Protein AF-A0A835VNG7-F1 (afdb_monomer)

pLDDT: mean 70.69, std 15.69, range [40.34, 90.25]

Foldseek 3Di:
DPDPPPVVVVVVVVVVVVVVVVVVVVPPQLQVCVPPDDDDPLLLVLLQCVVPDVVSVVSVLVVLCVDAPSCNVVRLVVSVVSPRPCSVSNVVSPDDD

Radius of gyration: 20.81 Å; Cα contacts (8 Å, |Δi|>4): 76; chains: 1; bounding box: 37×44×56 Å

Structure (mmCIF, N/CA/C/O backbone):
data_AF-A0A835VNG7-F1
#
_entry.id   AF-A0A835VNG7-F1
#
loop_
_atom_site.group_PDB
_atom_site.id
_atom_site.type_symbol
_atom_site.label_atom_id
_atom_site.label_alt_id
_atom_site.label_comp_id
_atom_site.label_asym_id
_atom_site.label_entity_id
_atom_site.label_seq_id
_atom_site.pdbx_PDB_ins_code
_atom_site.Cartn_x
_atom_site.Cartn_y
_atom_site.Cartn_z
_atom_site.occupancy
_atom_site.B_iso_or_equiv
_atom_site.auth_seq_id
_atom_site.auth_comp_id
_atom_site.auth_asym_id
_atom_site.auth_atom_id
_atom_site.pdbx_PDB_model_num
ATOM 1 N N . MET A 1 1 ? -27.971 30.490 -46.647 1.00 48.66 1 MET A N 1
ATOM 2 C CA . MET A 1 1 ? -26.825 3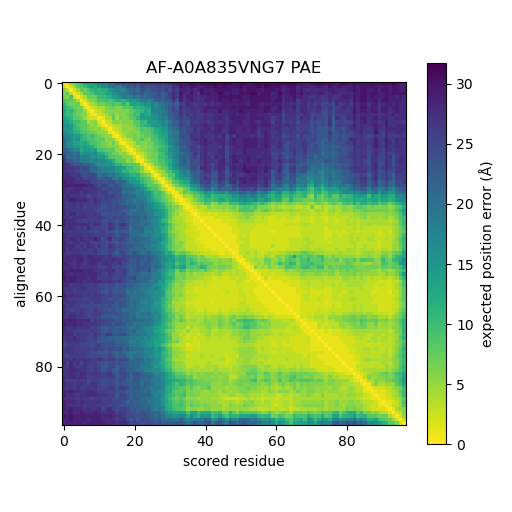0.165 -45.766 1.00 48.66 1 MET A CA 1
ATOM 3 C C . MET A 1 1 ? -27.230 30.243 -44.282 1.00 48.66 1 MET A C 1
ATOM 5 O O . MET A 1 1 ? -26.814 31.174 -43.611 1.00 48.66 1 MET A O 1
ATOM 9 N N . ARG A 1 2 ? -28.098 29.356 -43.754 1.00 51.69 2 ARG A N 1
ATOM 10 C CA . ARG A 1 2 ? -28.538 29.395 -42.328 1.00 51.69 2 ARG A CA 1
ATOM 11 C C . ARG A 1 2 ? -29.016 28.035 -41.759 1.00 51.69 2 ARG A C 1
ATOM 13 O O . ARG A 1 2 ? -29.921 28.014 -40.937 1.00 51.69 2 ARG A O 1
ATOM 20 N N . LYS A 1 3 ? -28.478 26.891 -42.204 1.00 47.94 3 LYS A N 1
ATOM 21 C CA . LYS A 1 3 ? -28.851 25.570 -41.632 1.00 47.94 3 LYS A CA 1
ATOM 22 C C . LYS A 1 3 ? -27.699 24.794 -40.984 1.00 47.94 3 LYS A C 1
ATOM 24 O O . LYS A 1 3 ? -27.957 23.973 -40.116 1.00 47.94 3 LYS A O 1
ATOM 29 N N . GLU A 1 4 ? -26.454 25.125 -41.309 1.00 46.75 4 GLU A N 1
ATOM 30 C CA . GLU A 1 4 ? -25.272 24.369 -40.861 1.00 46.75 4 GLU A CA 1
ATOM 31 C C . GLU A 1 4 ? -24.838 24.697 -39.415 1.00 46.75 4 GLU A C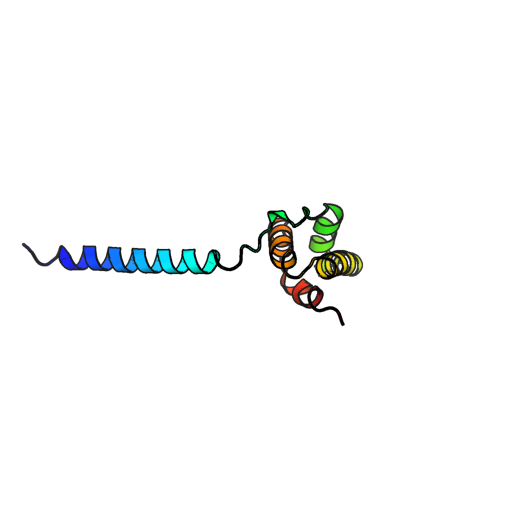 1
ATOM 33 O O . GLU A 1 4 ? -24.200 23.885 -38.753 1.00 46.75 4 GLU A O 1
ATOM 38 N N . ALA A 1 5 ? -25.195 25.874 -38.885 1.00 50.53 5 ALA A N 1
ATOM 39 C CA . ALA A 1 5 ? -24.676 26.347 -37.595 1.00 50.53 5 ALA A CA 1
ATOM 40 C C . ALA A 1 5 ? -25.356 25.713 -36.362 1.00 50.53 5 ALA A C 1
ATOM 42 O O . ALA A 1 5 ? -24.756 25.669 -35.292 1.00 50.53 5 ALA A O 1
ATOM 43 N N . SER A 1 6 ? -26.591 25.206 -36.485 1.00 49.91 6 SER A N 1
ATOM 44 C CA . SER A 1 6 ? -27.340 24.666 -35.334 1.00 49.91 6 SER A CA 1
ATOM 45 C C . SER A 1 6 ? -26.914 23.256 -34.926 1.00 49.91 6 SER A C 1
ATOM 47 O O . SER A 1 6 ? -27.016 22.915 -33.750 1.00 49.91 6 SER A O 1
ATOM 49 N N . ALA A 1 7 ? -26.421 22.440 -35.861 1.00 54.12 7 ALA A N 1
ATOM 50 C CA . ALA A 1 7 ? -26.017 21.065 -35.563 1.00 54.12 7 ALA A CA 1
ATOM 51 C C . ALA A 1 7 ? -24.687 21.004 -34.792 1.00 54.12 7 ALA A C 1
ATOM 53 O O . ALA A 1 7 ? -24.529 20.190 -33.885 1.00 54.12 7 ALA A O 1
ATOM 54 N N . VAL A 1 8 ? -23.756 21.912 -35.104 1.00 54.62 8 VAL A N 1
ATOM 55 C CA . VAL A 1 8 ? -22.431 21.963 -34.468 1.00 54.62 8 VAL A CA 1
ATOM 56 C C . VAL A 1 8 ? -22.540 22.364 -32.995 1.00 54.62 8 VAL A C 1
ATOM 58 O O . VAL A 1 8 ? -21.921 21.741 -32.138 1.00 54.62 8 VAL A O 1
ATOM 61 N N . VAL A 1 9 ? -23.384 23.352 -32.680 1.00 55.00 9 VAL A N 1
ATOM 62 C CA . VAL A 1 9 ? -23.572 23.828 -31.299 1.00 55.00 9 VAL A CA 1
ATOM 63 C C . VAL A 1 9 ? -24.229 22.757 -30.424 1.00 55.00 9 VAL A C 1
ATOM 65 O O . VAL A 1 9 ? -2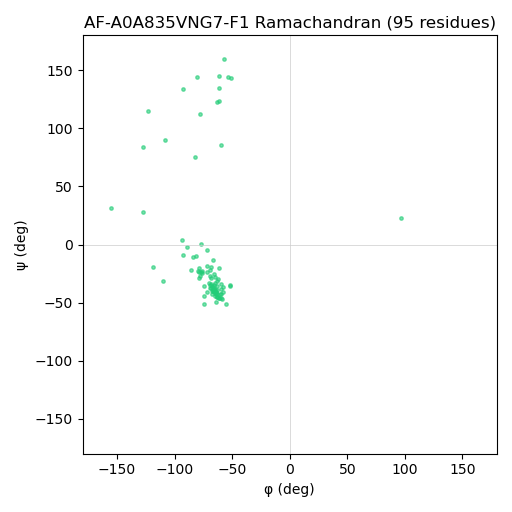3.803 22.559 -29.289 1.00 55.00 9 VAL A O 1
ATOM 68 N N . ALA A 1 10 ? -25.205 22.014 -30.957 1.00 55.09 10 ALA A N 1
ATOM 69 C CA . ALA A 1 10 ? -25.829 20.901 -30.240 1.00 55.09 10 ALA A CA 1
ATOM 70 C C . ALA A 1 10 ? -24.843 19.747 -29.989 1.00 55.09 10 ALA A C 1
ATOM 72 O O . ALA A 1 10 ? -24.818 19.192 -28.892 1.00 55.09 10 ALA A O 1
ATOM 73 N N . GLY A 1 11 ? -23.992 19.426 -30.971 1.00 53.69 11 GLY A N 1
ATOM 74 C CA . GLY A 1 11 ? -22.968 18.387 -30.836 1.00 53.69 11 GLY A CA 1
ATOM 75 C C . GLY A 1 11 ? -21.930 18.706 -29.758 1.00 53.69 11 GLY A C 1
ATOM 76 O O . GLY A 1 11 ? -21.607 17.842 -28.948 1.00 53.69 11 GLY A O 1
ATOM 77 N N . ILE A 1 12 ? -21.468 19.960 -29.690 1.00 59.06 12 ILE A N 1
ATOM 78 C CA . ILE A 1 12 ? -20.521 20.412 -28.656 1.00 59.06 12 ILE A CA 1
ATOM 79 C C . ILE A 1 12 ? -21.171 20.350 -27.268 1.00 59.06 12 ILE A C 1
ATOM 81 O O . ILE A 1 12 ? -20.545 19.877 -26.325 1.00 59.0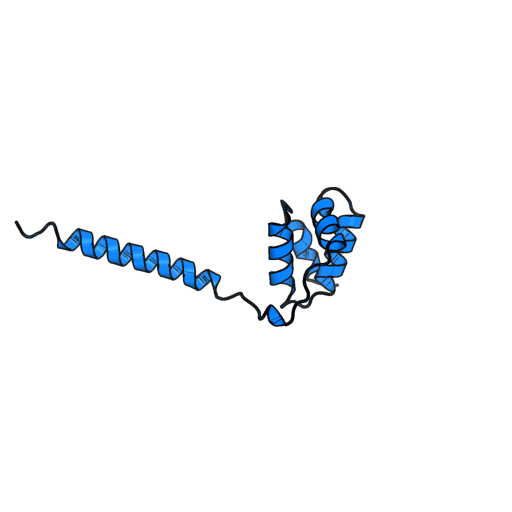6 12 ILE A O 1
ATOM 85 N N . PHE A 1 13 ? -22.435 20.763 -27.142 1.00 54.69 13 PHE A N 1
ATOM 86 C CA . PHE A 1 13 ? -23.132 20.788 -25.853 1.00 54.69 13 PHE A CA 1
ATOM 87 C C . PHE A 1 13 ? -23.354 19.382 -25.275 1.00 54.69 13 PHE A C 1
ATOM 89 O O . PHE A 1 13 ? -23.159 19.166 -24.080 1.00 54.69 13 PHE A O 1
ATOM 96 N N . VAL A 1 14 ? -23.700 18.406 -26.124 1.00 59.53 14 VAL A N 1
ATOM 97 C CA . VAL A 1 14 ? -23.842 16.997 -25.717 1.00 59.53 14 VAL A CA 1
ATOM 98 C C . VAL A 1 14 ? -22.485 16.397 -25.340 1.00 59.53 14 VAL A C 1
ATOM 100 O O . VAL A 1 14 ? -22.393 15.697 -24.334 1.00 59.53 14 VAL A O 1
ATOM 103 N N . LEU A 1 15 ? -21.418 16.721 -26.079 1.00 54.75 15 LEU A N 1
ATOM 104 C CA . LEU A 1 15 ? -20.067 16.254 -25.760 1.00 54.75 15 LEU A CA 1
ATOM 105 C C . LEU A 1 15 ? -19.572 16.817 -24.414 1.00 54.75 15 LEU A C 1
ATOM 107 O O . LEU A 1 15 ? -19.001 16.082 -23.614 1.00 54.75 15 LEU A O 1
ATOM 111 N N . SER A 1 16 ? -19.848 18.092 -24.119 1.00 56.56 16 SER A N 1
ATOM 112 C CA . SER A 1 16 ? -19.519 18.709 -22.824 1.00 56.56 16 SER A CA 1
ATOM 113 C C . SER A 1 16 ? -20.302 18.104 -21.652 1.00 56.56 16 SER A C 1
ATOM 115 O O . SER A 1 16 ? -19.759 17.983 -20.556 1.00 56.56 16 SER A O 1
ATOM 117 N N . LEU A 1 17 ? -21.557 17.696 -21.871 1.00 54.22 17 LEU A N 1
ATOM 118 C CA . LEU A 1 17 ? -22.374 17.012 -20.862 1.00 54.22 17 LEU A CA 1
ATOM 119 C C . LEU A 1 17 ? -21.863 15.598 -20.548 1.00 54.22 17 LEU A C 1
ATOM 121 O O . LEU A 1 17 ? -21.883 15.209 -19.381 1.00 54.22 17 LEU A O 1
ATOM 125 N N . LEU A 1 18 ? -21.365 14.852 -21.543 1.00 53.84 18 LEU A N 1
ATOM 126 C CA . LEU A 1 18 ? -20.745 13.544 -21.293 1.00 53.84 18 LEU A CA 1
ATOM 127 C C . LEU A 1 18 ? -19.456 13.670 -20.467 1.00 53.84 18 LEU A C 1
ATOM 129 O O . LEU A 1 18 ? -19.311 12.952 -19.483 1.00 53.84 18 LEU A O 1
ATOM 133 N N . VAL A 1 19 ? -18.579 14.632 -20.779 1.00 55.06 19 VAL A N 1
ATOM 134 C CA . VAL A 1 19 ? -17.331 14.851 -20.013 1.00 55.06 19 VAL A CA 1
ATOM 135 C C . VAL A 1 19 ? -17.616 15.252 -18.556 1.00 55.06 19 VAL A C 1
ATOM 137 O O . VAL A 1 19 ? -16.912 14.839 -17.635 1.00 55.06 19 VAL A O 1
ATOM 140 N N . ALA A 1 20 ? -18.680 16.022 -18.308 1.00 52.28 20 ALA A N 1
ATOM 141 C CA . ALA A 1 20 ? -19.085 16.376 -16.946 1.00 52.28 20 ALA A CA 1
ATOM 142 C C . ALA A 1 20 ? -19.625 15.170 -16.150 1.00 52.28 20 ALA A C 1
ATOM 144 O O . ALA A 1 20 ? -19.398 15.085 -14.941 1.00 52.28 20 ALA A O 1
ATOM 145 N N . ALA A 1 21 ? -20.309 14.231 -16.814 1.00 49.97 21 ALA A N 1
ATOM 146 C CA . ALA A 1 21 ? -20.822 13.019 -16.176 1.00 49.97 21 ALA A CA 1
ATOM 147 C C . ALA A 1 21 ? -19.686 12.075 -15.739 1.00 49.97 21 ALA A C 1
ATOM 149 O O . ALA A 1 21 ? -19.747 11.507 -14.650 1.00 49.97 21 ALA A O 1
ATOM 150 N N . GLU A 1 22 ? -18.616 11.972 -16.531 1.00 50.25 22 GLU A N 1
ATOM 151 C CA . GLU A 1 22 ? -17.416 11.194 -16.189 1.00 50.25 22 GLU A CA 1
ATOM 152 C C . GLU A 1 22 ? -16.699 11.764 -14.956 1.00 50.25 22 GLU A C 1
ATOM 154 O O . GLU A 1 22 ? -16.278 11.022 -14.067 1.00 50.25 22 GLU A O 1
ATOM 159 N N . PHE A 1 23 ? -16.615 13.094 -14.857 1.00 47.78 23 PHE A N 1
ATOM 160 C CA . PHE A 1 23 ? -15.918 13.755 -13.754 1.00 47.78 23 PHE A CA 1
ATOM 161 C C . PHE A 1 23 ? -16.658 13.620 -12.412 1.00 47.78 23 PHE A C 1
ATOM 163 O O . PHE A 1 23 ? -16.024 13.492 -11.364 1.00 47.78 23 PHE A O 1
ATOM 170 N N . GLN A 1 24 ? -17.997 13.588 -12.423 1.00 41.41 24 GLN A N 1
ATOM 171 C CA . GLN A 1 24 ? -18.790 13.448 -11.194 1.00 41.41 24 GLN A CA 1
ATOM 172 C C . GLN A 1 24 ? -18.811 12.022 -10.625 1.00 41.41 24 GLN A C 1
ATOM 174 O O . GLN A 1 24 ? -18.966 11.853 -9.414 1.00 41.41 24 GLN A O 1
ATOM 179 N N . LEU A 1 25 ? -18.592 10.993 -11.448 1.00 47.62 25 LEU A N 1
ATOM 180 C CA . LEU A 1 25 ? -18.441 9.615 -10.963 1.00 47.62 25 LEU A CA 1
ATOM 181 C C . LEU A 1 25 ? -17.106 9.387 -10.232 1.00 47.62 25 LEU A C 1
ATOM 183 O O . LEU A 1 25 ? -17.031 8.520 -9.362 1.00 47.62 25 LEU A O 1
ATOM 187 N N . GLY A 1 26 ? -16.079 10.201 -10.502 1.00 40.94 26 GLY A N 1
ATOM 188 C CA . GLY A 1 26 ? -14.797 10.154 -9.788 1.00 40.94 26 GLY A CA 1
ATOM 189 C C . GLY A 1 26 ? -14.827 10.784 -8.388 1.00 40.94 26 GLY A C 1
ATOM 190 O O . GLY A 1 26 ? -14.016 10.432 -7.531 1.00 40.94 26 GLY A O 1
ATOM 191 N N . THR A 1 27 ? -15.774 11.691 -8.123 1.00 44.78 27 THR A N 1
ATOM 192 C CA . THR A 1 27 ? -15.832 12.456 -6.863 1.00 44.78 27 THR A CA 1
ATOM 193 C C . THR A 1 27 ? -16.532 11.748 -5.702 1.00 44.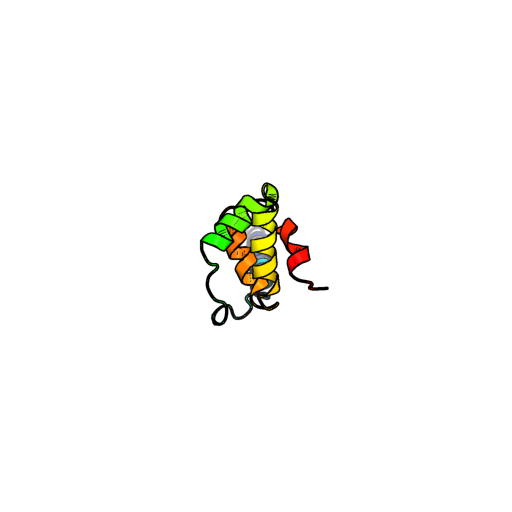78 27 THR A C 1
ATOM 195 O O . THR A 1 27 ? -16.429 12.205 -4.568 1.00 44.78 27 THR A O 1
ATOM 198 N N . VAL A 1 28 ? -17.214 10.621 -5.930 1.00 42.88 28 VAL A N 1
ATOM 199 C CA . VAL A 1 28 ? -18.059 9.993 -4.892 1.00 42.88 28 VAL A CA 1
ATOM 200 C C . VAL A 1 28 ? -17.262 9.134 -3.896 1.00 42.88 28 VAL A C 1
ATOM 202 O O . VAL A 1 28 ? -17.794 8.753 -2.864 1.00 42.88 28 VAL A O 1
ATOM 205 N N . MET A 1 29 ? -15.973 8.860 -4.133 1.00 48.22 29 MET A N 1
ATOM 206 C CA . MET A 1 29 ? -15.161 7.980 -3.268 1.00 48.22 29 MET A CA 1
ATOM 207 C C . MET A 1 29 ? -13.841 8.620 -2.805 1.00 48.22 29 MET A C 1
ATOM 209 O O . MET A 1 29 ? -12.849 7.936 -2.535 1.00 48.22 29 MET A O 1
ATOM 213 N N . ALA A 1 30 ? -13.790 9.945 -2.691 1.00 46.88 30 ALA A N 1
ATOM 214 C CA . ALA A 1 30 ? -12.794 10.580 -1.835 1.00 46.88 30 ALA A CA 1
ATOM 215 C C . ALA A 1 30 ? -13.325 10.547 -0.395 1.00 46.88 30 ALA A C 1
ATOM 217 O O . ALA A 1 30 ? -13.831 11.540 0.116 1.00 46.88 30 ALA A O 1
ATOM 218 N N . GLY A 1 31 ? -13.263 9.368 0.239 1.00 54.84 31 GLY A N 1
ATOM 219 C CA . GLY A 1 31 ? -13.343 9.296 1.697 1.00 54.84 31 GLY A CA 1
ATOM 220 C C . GLY A 1 31 ? -12.334 10.278 2.287 1.00 54.84 31 GLY A C 1
ATOM 221 O O . GLY A 1 31 ? -11.277 10.488 1.690 1.00 54.84 31 GLY A O 1
ATOM 222 N N . ASP A 1 32 ? -12.697 10.919 3.395 1.00 56.06 32 ASP A N 1
ATOM 223 C CA . ASP A 1 32 ? -11.925 11.979 4.041 1.00 56.06 32 ASP A CA 1
ATOM 224 C C . ASP A 1 32 ? -10.528 11.469 4.447 1.00 56.06 32 ASP A C 1
ATOM 226 O O . ASP A 1 32 ? -10.295 10.994 5.559 1.00 56.06 32 ASP A O 1
ATOM 230 N N . SER A 1 33 ? -9.585 11.519 3.501 1.00 61.06 33 SER A N 1
ATOM 231 C CA . SER A 1 33 ? -8.242 10.956 3.639 1.00 61.06 33 SER A CA 1
ATOM 232 C C . SER A 1 33 ? -7.377 11.764 4.598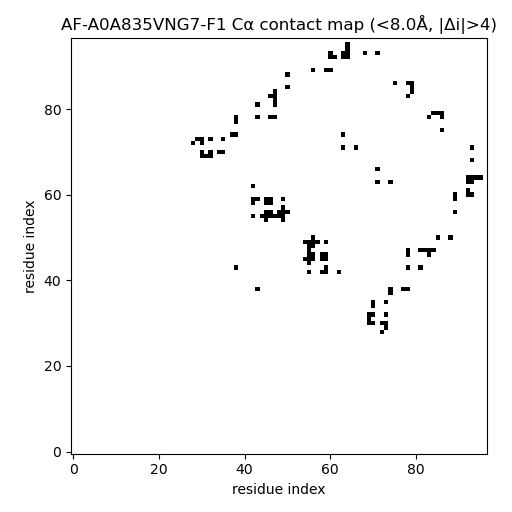 1.00 61.06 33 SER A C 1
ATOM 234 O O . SER A 1 33 ? -6.273 11.340 4.920 1.00 61.06 33 SER A O 1
ATOM 236 N N . SER A 1 34 ? -7.880 12.899 5.095 1.00 64.88 34 SER A N 1
ATOM 237 C CA . SER A 1 34 ? -7.214 13.714 6.111 1.00 64.88 34 SER A CA 1
ATOM 238 C C . SER A 1 34 ? -6.997 12.960 7.433 1.00 64.88 34 SER A C 1
ATOM 240 O O . SER A 1 34 ? -6.124 13.333 8.214 1.00 64.88 34 SER A O 1
ATOM 242 N N . LYS A 1 35 ? -7.749 11.874 7.671 1.00 72.12 35 LYS A N 1
ATOM 243 C CA . LYS A 1 35 ? -7.613 10.995 8.846 1.00 72.12 35 LYS A CA 1
ATOM 244 C C . LYS A 1 35 ? -6.685 9.795 8.625 1.00 72.12 35 LYS A C 1
ATOM 246 O O . LYS A 1 35 ? -6.386 9.081 9.581 1.00 72.12 35 LYS A O 1
ATOM 251 N N . CYS A 1 36 ? -6.254 9.549 7.389 1.00 82.31 36 CYS A N 1
ATOM 252 C CA . CYS A 1 36 ? -5.422 8.406 7.028 1.00 82.31 36 CYS A CA 1
ATOM 253 C C . CYS A 1 36 ? -3.940 8.794 7.094 1.00 82.31 36 CYS A C 1
ATOM 255 O O . CYS A 1 36 ? -3.540 9.852 6.617 1.00 82.31 36 CYS A O 1
ATOM 257 N N . MET A 1 37 ? -3.118 7.947 7.710 1.00 82.00 37 MET A N 1
ATOM 258 C CA . MET A 1 37 ? -1.670 8.163 7.778 1.00 82.00 37 MET A CA 1
ATOM 259 C C . MET A 1 37 ? -1.029 7.719 6.468 1.00 82.00 37 MET A C 1
ATOM 261 O O . MET A 1 37 ? -1.445 6.708 5.925 1.00 82.00 37 MET A O 1
ATOM 265 N N . ALA A 1 38 ? 0.005 8.405 5.985 1.00 82.94 38 ALA A N 1
ATOM 266 C CA . ALA A 1 38 ? 0.724 7.967 4.785 1.00 82.94 38 ALA A CA 1
ATOM 267 C C . ALA A 1 38 ? 1.200 6.504 4.897 1.00 82.94 38 ALA A C 1
ATOM 269 O O . ALA A 1 38 ? 1.596 6.059 5.983 1.00 82.94 38 ALA A O 1
ATOM 270 N N . VAL A 1 39 ? 1.188 5.765 3.781 1.00 84.88 39 VAL A N 1
ATOM 271 C CA . VAL A 1 39 ? 1.709 4.391 3.744 1.00 84.88 39 VAL A CA 1
ATOM 272 C C . VAL A 1 39 ? 3.205 4.403 4.094 1.00 84.88 39 VAL A C 1
ATOM 274 O O . VAL A 1 39 ? 3.985 5.093 3.433 1.00 84.88 39 VAL A O 1
ATOM 277 N N . PRO A 1 40 ? 3.652 3.654 5.121 1.00 87.56 40 PRO A N 1
ATOM 278 C CA . PRO A 1 40 ? 5.071 3.575 5.444 1.00 87.56 40 PRO A CA 1
ATOM 279 C C . PRO A 1 40 ? 5.879 2.991 4.273 1.00 87.56 40 PRO A C 1
ATOM 281 O O . PRO A 1 40 ? 5.405 2.058 3.623 1.00 87.56 40 PRO A O 1
ATOM 284 N N . PRO A 1 41 ? 7.125 3.444 4.042 1.00 87.56 41 PRO A N 1
ATOM 285 C CA . PRO A 1 41 ? 7.918 3.013 2.888 1.00 87.56 41 PRO A CA 1
ATOM 286 C C . PRO A 1 41 ? 8.121 1.493 2.847 1.00 87.56 41 PRO A C 1
ATOM 288 O O . PRO A 1 41 ? 7.923 0.883 1.803 1.00 87.56 41 PRO A O 1
ATOM 291 N N . TYR A 1 42 ? 8.378 0.859 3.997 1.00 85.88 42 TYR A N 1
ATOM 292 C CA . TYR A 1 42 ? 8.525 -0.599 4.075 1.00 85.88 42 TYR A CA 1
ATOM 293 C C . TYR A 1 42 ? 7.244 -1.357 3.682 1.00 85.88 42 TYR A C 1
ATOM 295 O O . TYR A 1 42 ? 7.319 -2.480 3.187 1.00 85.88 42 TYR A O 1
ATOM 303 N N . VAL A 1 43 ? 6.061 -0.768 3.906 1.00 88.75 43 VAL A N 1
ATOM 304 C CA . VAL A 1 43 ? 4.778 -1.355 3.493 1.00 88.75 43 VAL A CA 1
ATOM 305 C C . VAL A 1 43 ? 4.611 -1.201 1.991 1.00 88.75 43 VAL A C 1
ATOM 307 O O . VAL A 1 43 ? 4.240 -2.170 1.343 1.00 88.75 43 VAL A O 1
ATOM 310 N N . ALA A 1 44 ? 4.924 -0.031 1.430 1.00 86.88 44 ALA A N 1
ATOM 311 C CA . ALA A 1 44 ? 4.865 0.195 -0.013 1.00 86.88 44 ALA A CA 1
ATOM 312 C C . ALA A 1 44 ? 5.793 -0.769 -0.774 1.00 86.88 44 ALA A C 1
ATOM 314 O O . ALA A 1 44 ? 5.349 -1.427 -1.711 1.00 86.88 44 ALA A O 1
ATOM 315 N N . GLU A 1 45 ? 7.035 -0.934 -0.310 1.00 86.12 45 GLU A N 1
ATOM 316 C CA . GLU A 1 45 ? 7.985 -1.915 -0.853 1.00 86.12 45 GLU A CA 1
ATOM 317 C C . GLU A 1 45 ? 7.460 -3.352 -0.722 1.00 86.12 45 GLU A C 1
ATOM 319 O O . GLU A 1 45 ? 7.541 -4.138 -1.663 1.00 86.12 45 GLU A O 1
ATOM 324 N N . SER A 1 46 ? 6.861 -3.694 0.424 1.00 88.75 46 SER A N 1
ATOM 325 C CA . SER A 1 46 ? 6.264 -5.018 0.646 1.00 88.75 46 SER A CA 1
ATOM 326 C C . SER A 1 46 ? 5.061 -5.281 -0.261 1.00 88.75 46 SER A C 1
ATOM 328 O O . SER A 1 46 ? 4.912 -6.390 -0.764 1.00 88.75 46 SER A O 1
ATOM 330 N N . CYS A 1 47 ? 4.214 -4.274 -0.494 1.00 85.81 47 CYS A N 1
ATOM 331 C CA . CYS A 1 47 ? 3.088 -4.362 -1.419 1.00 85.81 47 CYS A CA 1
ATOM 332 C C . CYS A 1 47 ? 3.565 -4.521 -2.869 1.00 85.81 47 CYS A C 1
ATOM 334 O O . CYS A 1 47 ? 2.978 -5.307 -3.605 1.00 85.81 47 CYS A O 1
ATOM 336 N N . ALA A 1 48 ? 4.644 -3.833 -3.259 1.00 85.19 48 ALA A N 1
ATOM 337 C CA . ALA A 1 48 ? 5.261 -3.972 -4.579 1.00 85.19 48 ALA A CA 1
ATOM 338 C C . ALA A 1 48 ? 5.950 -5.319 -4.793 1.00 85.19 48 ALA A C 1
ATOM 340 O O . ALA A 1 48 ? 6.029 -5.781 -5.920 1.00 85.19 48 ALA A O 1
ATOM 341 N N . ALA A 1 49 ? 6.409 -5.964 -3.722 1.00 84.56 49 ALA A N 1
ATOM 342 C CA . ALA A 1 49 ? 6.920 -7.328 -3.771 1.00 84.56 49 ALA A CA 1
ATOM 343 C C . ALA A 1 49 ? 5.831 -8.393 -3.549 1.00 84.56 49 ALA A C 1
ATOM 345 O O . ALA A 1 49 ? 6.149 -9.581 -3.533 1.00 84.56 49 ALA A O 1
ATOM 346 N N . GLY A 1 50 ? 4.575 -8.008 -3.291 1.00 79.19 50 GLY A N 1
ATOM 347 C CA . GLY A 1 50 ? 3.538 -8.919 -2.795 1.00 79.19 50 GLY A CA 1
ATOM 348 C C . GLY A 1 50 ? 3.030 -9.934 -3.819 1.00 79.19 50 GLY A C 1
ATOM 349 O O . GLY A 1 50 ? 2.471 -10.958 -3.438 1.00 79.19 50 GLY A O 1
ATOM 350 N N . ASP A 1 51 ? 3.261 -9.692 -5.102 1.00 70.62 51 ASP A N 1
ATOM 351 C CA . ASP A 1 51 ? 3.006 -10.621 -6.203 1.00 70.62 51 ASP A CA 1
ATOM 352 C C . ASP A 1 51 ? 4.081 -11.724 -6.316 1.00 70.62 51 ASP A C 1
ATOM 354 O O . ASP A 1 51 ? 3.796 -12.812 -6.819 1.00 70.62 51 ASP A O 1
ATOM 358 N N . VAL A 1 52 ? 5.293 -11.484 -5.797 1.00 75.50 52 VAL A N 1
ATOM 359 C CA . VAL A 1 52 ? 6.440 -12.414 -5.876 1.00 75.50 52 VAL A CA 1
ATOM 360 C C . VAL A 1 52 ? 6.805 -13.032 -4.519 1.00 75.50 52 VAL A C 1
ATOM 362 O O . VAL A 1 52 ? 7.277 -14.169 -4.449 1.00 75.50 52 VAL A O 1
ATOM 365 N N . VAL A 1 53 ? 6.597 -12.304 -3.420 1.00 82.06 53 VAL A N 1
ATOM 366 C CA . VAL A 1 53 ? 7.066 -12.653 -2.074 1.00 82.06 53 VAL A CA 1
ATOM 367 C C . VAL A 1 53 ? 5.889 -12.731 -1.107 1.00 82.06 53 VAL A C 1
ATOM 369 O O . VAL A 1 53 ? 5.280 -11.723 -0.750 1.00 82.06 53 VAL A O 1
ATOM 372 N N . PHE A 1 54 ? 5.623 -13.935 -0.591 1.00 79.00 54 PHE A N 1
ATOM 373 C CA . PHE A 1 54 ? 4.518 -14.179 0.345 1.00 79.00 54 PHE A CA 1
ATOM 374 C C . PHE A 1 54 ? 4.594 -13.319 1.621 1.00 79.00 54 PHE A C 1
ATOM 376 O O . PHE A 1 54 ? 3.569 -12.856 2.117 1.00 79.00 54 PHE A O 1
ATOM 383 N N . ASP A 1 55 ? 5.794 -13.059 2.149 1.00 83.88 55 ASP A N 1
ATOM 384 C CA . ASP A 1 55 ? 5.952 -12.155 3.295 1.00 83.88 55 ASP A CA 1
ATOM 385 C C . ASP A 1 55 ? 5.630 -10.695 2.944 1.00 83.88 55 ASP A C 1
ATOM 387 O O . ASP A 1 55 ? 5.018 -10.003 3.757 1.00 83.88 55 ASP A O 1
ATOM 391 N N . GLY A 1 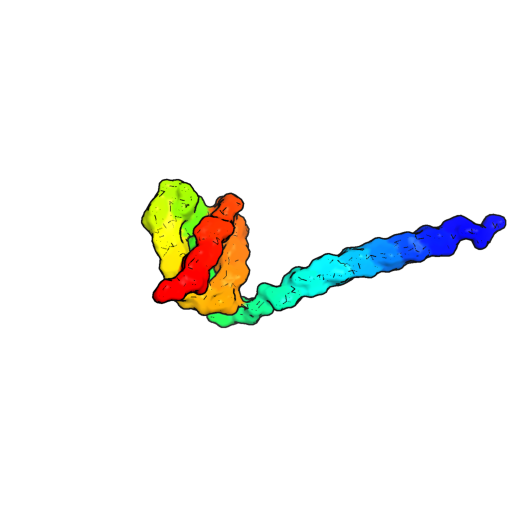56 ? 5.960 -10.244 1.728 1.00 84.56 56 GLY A N 1
ATOM 392 C CA . GLY A 1 56 ? 5.574 -8.921 1.230 1.00 84.56 56 GLY A CA 1
ATOM 393 C C . GLY A 1 56 ? 4.054 -8.790 1.131 1.00 84.56 56 GLY A C 1
ATOM 394 O O . GLY A 1 56 ? 3.467 -7.840 1.661 1.00 84.56 56 GLY A O 1
ATOM 395 N N . PHE A 1 57 ? 3.404 -9.826 0.585 1.00 86.81 57 PHE A N 1
ATOM 396 C CA . PHE A 1 57 ? 1.948 -9.930 0.565 1.00 86.81 57 PHE A CA 1
ATOM 397 C C . PHE A 1 57 ? 1.369 -9.822 1.974 1.00 86.81 57 PHE A C 1
ATOM 399 O O . PHE A 1 57 ? 0.506 -8.985 2.222 1.00 86.81 57 PHE A O 1
ATOM 406 N N . ARG A 1 58 ? 1.877 -10.619 2.921 1.00 88.69 58 ARG A N 1
ATOM 407 C CA . ARG A 1 58 ? 1.398 -10.643 4.307 1.00 88.69 58 ARG A CA 1
ATOM 408 C C . ARG A 1 58 ? 1.520 -9.283 4.990 1.00 88.69 58 ARG A C 1
ATOM 410 O O . ARG A 1 58 ? 0.551 -8.846 5.605 1.00 88.69 58 ARG A O 1
ATOM 417 N N . VAL A 1 59 ? 2.663 -8.605 4.867 1.00 89.75 59 VAL A N 1
ATOM 418 C CA . VAL A 1 59 ? 2.883 -7.272 5.459 1.00 89.75 59 VAL A CA 1
ATOM 419 C C . VAL A 1 59 ? 1.899 -6.252 4.887 1.00 89.75 59 VAL A C 1
ATOM 421 O O . VAL A 1 59 ? 1.257 -5.523 5.646 1.00 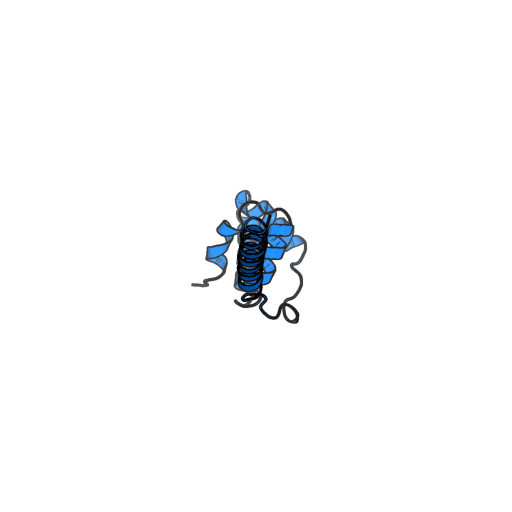89.75 59 VAL A O 1
ATOM 424 N N . CYS A 1 60 ? 1.728 -6.239 3.563 1.00 89.06 60 CYS A N 1
ATOM 425 C CA . CYS A 1 60 ? 0.768 -5.364 2.897 1.00 89.06 60 CYS A CA 1
ATOM 426 C C . CYS A 1 60 ? -0.672 -5.655 3.352 1.00 89.06 60 CYS A C 1
ATOM 428 O O . CYS A 1 60 ? -1.433 -4.756 3.713 1.00 89.06 60 CYS A O 1
ATOM 430 N N . CYS A 1 61 ? -1.031 -6.935 3.404 1.00 88.00 61 CYS A N 1
ATOM 431 C CA . CYS A 1 61 ? -2.361 -7.408 3.756 1.00 88.00 61 CYS A CA 1
ATOM 432 C C . CYS A 1 61 ? -2.703 -7.104 5.226 1.00 88.00 61 CYS A C 1
ATOM 434 O O . CYS A 1 61 ? -3.808 -6.654 5.522 1.00 88.00 61 CYS A O 1
ATOM 436 N N . ASP A 1 62 ? -1.747 -7.252 6.150 1.00 90.25 62 ASP A N 1
ATOM 437 C CA . ASP A 1 62 ? -1.914 -6.875 7.557 1.00 90.25 62 ASP A CA 1
ATOM 438 C C . ASP A 1 62 ? -2.064 -5.361 7.747 1.00 90.25 62 ASP A C 1
ATOM 440 O O . ASP A 1 62 ? -2.853 -4.928 8.593 1.00 90.25 62 ASP A O 1
ATOM 444 N N . PHE A 1 63 ? -1.348 -4.551 6.963 1.00 89.25 63 PHE A N 1
ATOM 445 C CA . PHE A 1 63 ? -1.518 -3.100 6.970 1.00 89.25 63 PHE A CA 1
ATOM 446 C C . PHE A 1 63 ? -2.921 -2.700 6.492 1.00 89.25 63 PHE A C 1
ATOM 448 O O . PHE A 1 63 ? -3.619 -1.970 7.194 1.00 89.25 63 PHE A O 1
ATOM 455 N N . LEU A 1 64 ? -3.372 -3.236 5.353 1.00 87.38 64 LEU A N 1
ATOM 456 C CA . LEU A 1 64 ? -4.702 -2.966 4.789 1.00 87.38 64 LEU A CA 1
ATOM 457 C C . LEU A 1 64 ? -5.839 -3.480 5.684 1.00 87.38 64 LEU A C 1
ATOM 459 O O . LEU A 1 64 ? -6.885 -2.848 5.793 1.00 87.38 64 LEU A O 1
ATOM 463 N N . ARG A 1 65 ? -5.637 -4.592 6.393 1.00 86.50 65 ARG A N 1
ATOM 464 C CA . ARG A 1 65 ? -6.619 -5.108 7.355 1.00 86.50 65 ARG A CA 1
ATOM 465 C C . ARG A 1 65 ? -6.761 -4.215 8.589 1.00 86.50 65 ARG A C 1
ATOM 467 O O . ARG A 1 65 ? -7.846 -4.102 9.151 1.00 86.50 65 ARG A O 1
ATOM 474 N N . ARG A 1 66 ? -5.661 -3.600 9.037 1.00 85.88 66 ARG A N 1
ATOM 475 C CA . ARG A 1 66 ? -5.660 -2.628 10.147 1.00 85.88 66 ARG A CA 1
ATOM 476 C C . ARG A 1 66 ? -6.159 -1.258 9.706 1.00 85.88 66 ARG A C 1
ATOM 478 O O . ARG A 1 66 ? -6.689 -0.510 10.526 1.00 85.88 66 ARG A O 1
ATOM 485 N N . ALA A 1 67 ? -5.988 -0.931 8.431 1.00 79.06 67 ALA A N 1
ATOM 486 C CA . ALA A 1 67 ? -6.606 0.228 7.830 1.00 79.06 67 ALA A CA 1
ATOM 487 C C . ALA A 1 67 ? -8.130 0.058 7.862 1.00 79.06 67 ALA A C 1
ATOM 489 O O . ALA A 1 67 ? -8.678 -0.910 7.339 1.00 79.06 67 ALA A O 1
ATOM 490 N N . GLY A 1 68 ? -8.837 1.008 8.473 1.00 73.56 68 GLY A N 1
ATOM 491 C CA . GLY A 1 68 ? -10.295 1.044 8.385 1.00 73.56 68 GLY A CA 1
ATOM 492 C C . GLY A 1 68 ? -10.763 1.111 6.925 1.00 73.56 68 GLY A C 1
ATOM 493 O O . GLY A 1 68 ? -10.013 1.526 6.035 1.00 73.56 68 GLY A O 1
ATOM 494 N N . ALA A 1 69 ? -12.018 0.731 6.671 1.00 76.50 69 ALA A N 1
ATOM 495 C CA . ALA A 1 69 ? -12.601 0.719 5.324 1.00 76.50 69 ALA A CA 1
ATOM 496 C C . ALA A 1 69 ? -12.432 2.062 4.582 1.00 76.50 69 ALA A C 1
ATOM 498 O O . ALA A 1 69 ? -12.167 2.072 3.381 1.00 76.50 69 ALA A O 1
ATOM 499 N N . GLU A 1 70 ? -12.498 3.179 5.313 1.00 74.75 70 GLU A N 1
ATOM 500 C CA . GLU A 1 70 ? -12.320 4.537 4.786 1.00 74.75 70 GLU A CA 1
ATOM 501 C C . GLU A 1 70 ? -10.901 4.788 4.244 1.00 74.75 70 GLU A C 1
ATOM 503 O O . GLU A 1 70 ? -10.743 5.384 3.179 1.00 74.75 70 GLU A O 1
ATOM 508 N N . CYS A 1 71 ? -9.866 4.278 4.921 1.00 82.19 71 CYS A N 1
ATOM 509 C CA . CYS A 1 71 ? -8.472 4.475 4.515 1.00 82.19 71 CYS A CA 1
ATOM 510 C C . CYS A 1 71 ? -7.985 3.455 3.488 1.00 82.19 71 CYS A C 1
ATOM 512 O O . CYS A 1 71 ? -7.063 3.740 2.730 1.00 82.19 71 CYS A O 1
ATOM 514 N N . ASN A 1 72 ? -8.629 2.292 3.393 1.00 82.12 72 ASN A N 1
ATOM 515 C CA . ASN A 1 72 ? -8.261 1.265 2.421 1.00 82.12 72 ASN A CA 1
ATOM 516 C C . ASN A 1 72 ? -8.349 1.752 0.965 1.00 82.12 72 ASN A C 1
ATOM 518 O O . ASN A 1 72 ? -7.498 1.415 0.145 1.00 82.12 72 ASN A O 1
ATOM 522 N N . ALA A 1 73 ? -9.356 2.564 0.631 1.00 80.31 73 ALA A N 1
ATOM 523 C CA . ALA A 1 73 ? -9.479 3.147 -0.708 1.00 80.31 73 ALA A CA 1
ATOM 524 C C . ALA A 1 73 ? -8.385 4.189 -1.006 1.00 80.31 73 ALA A C 1
ATOM 526 O O . ALA A 1 73 ? -8.002 4.382 -2.160 1.00 80.31 73 ALA A O 1
ATOM 527 N N . PHE A 1 74 ? -7.881 4.872 0.023 1.00 84.00 74 PHE A N 1
ATOM 528 C CA . PHE A 1 74 ? -6.753 5.789 -0.102 1.00 84.00 74 PHE A CA 1
ATOM 529 C C . PHE A 1 74 ? -5.436 5.015 -0.273 1.00 84.00 74 PHE A C 1
ATOM 531 O O . PHE A 1 74 ? -4.743 5.218 -1.267 1.00 84.00 74 PHE A O 1
ATOM 538 N N . TYR A 1 75 ? -5.151 4.044 0.599 1.00 85.94 75 TYR A N 1
ATOM 539 C CA . TYR A 1 75 ? -3.904 3.273 0.557 1.00 85.94 75 TYR A CA 1
ATOM 540 C C . TYR A 1 75 ? -3.737 2.454 -0.715 1.00 85.94 75 TYR A C 1
ATOM 542 O O . TYR A 1 75 ? -2.646 2.425 -1.267 1.00 85.94 75 TYR A O 1
ATOM 550 N N . LEU A 1 76 ? -4.801 1.848 -1.246 1.00 82.38 76 LEU A N 1
ATOM 551 C CA . LEU A 1 76 ? -4.695 1.134 -2.522 1.00 82.38 76 LEU A CA 1
ATOM 552 C C . LEU A 1 76 ? -4.328 2.044 -3.695 1.00 82.38 76 LEU A C 1
ATOM 554 O O . LEU A 1 76 ? -3.661 1.589 -4.619 1.00 82.38 76 LEU A O 1
ATOM 558 N N . ARG A 1 77 ? -4.739 3.317 -3.666 1.00 81.81 77 ARG A N 1
ATOM 559 C CA . ARG A 1 77 ? -4.336 4.289 -4.689 1.00 81.81 77 ARG A CA 1
ATOM 560 C C . ARG A 1 77 ? -2.869 4.677 -4.542 1.00 81.81 77 ARG A C 1
ATOM 562 O O . ARG A 1 77 ? -2.183 4.752 -5.553 1.00 81.81 77 ARG A O 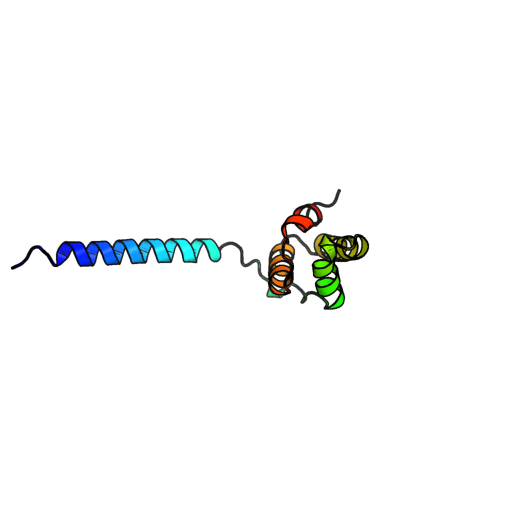1
ATOM 569 N N . GLU A 1 78 ? -2.385 4.877 -3.317 1.00 82.94 78 GLU A N 1
ATOM 570 C CA . GLU A 1 78 ? -0.958 5.137 -3.075 1.00 82.94 78 GLU A CA 1
ATOM 571 C C . GLU A 1 78 ? -0.087 3.941 -3.475 1.00 82.94 78 GLU A C 1
ATOM 573 O O . GLU A 1 78 ? 0.933 4.115 -4.133 1.00 82.94 78 GLU A O 1
ATOM 578 N N . ILE A 1 79 ? -0.521 2.723 -3.146 1.00 83.25 79 ILE A N 1
ATOM 579 C CA . ILE A 1 79 ? 0.164 1.482 -3.520 1.00 83.25 79 ILE A CA 1
ATOM 580 C C . ILE A 1 79 ? 0.184 1.320 -5.049 1.00 83.25 79 ILE A C 1
ATOM 582 O O . ILE A 1 79 ? 1.238 1.057 -5.617 1.00 83.25 79 ILE A O 1
ATOM 586 N N . ALA A 1 80 ? -0.936 1.559 -5.741 1.00 82.50 80 ALA A N 1
ATOM 587 C CA . ALA A 1 80 ? -0.961 1.552 -7.208 1.00 82.50 80 ALA A CA 1
ATOM 588 C C . ALA A 1 80 ? 0.004 2.595 -7.803 1.00 82.50 80 ALA A C 1
ATOM 590 O O . ALA A 1 80 ? 0.743 2.301 -8.739 1.00 82.50 80 ALA A O 1
ATOM 591 N N . ALA A 1 81 ? 0.041 3.805 -7.235 1.00 80.31 81 ALA A N 1
ATOM 592 C CA . ALA A 1 81 ? 0.954 4.862 -7.668 1.00 80.31 81 ALA A CA 1
ATOM 593 C C . ALA A 1 81 ? 2.435 4.525 -7.409 1.00 80.31 81 ALA A C 1
ATOM 595 O O . ALA A 1 81 ? 3.304 5.023 -8.122 1.00 80.31 81 ALA A O 1
ATOM 596 N N . ALA A 1 82 ? 2.722 3.665 -6.428 1.00 75.12 82 ALA A N 1
ATOM 597 C CA . ALA A 1 82 ? 4.061 3.158 -6.136 1.00 75.12 82 ALA A CA 1
ATOM 598 C C . ALA A 1 82 ? 4.535 2.059 -7.110 1.00 75.12 82 ALA A C 1
ATOM 600 O O . ALA A 1 82 ? 5.662 1.588 -6.977 1.00 75.12 82 ALA A O 1
ATOM 601 N N . GLY A 1 83 ? 3.715 1.680 -8.099 1.00 74.50 83 GLY A N 1
ATOM 602 C CA . GLY A 1 83 ? 4.100 0.743 -9.158 1.00 74.50 83 GLY A CA 1
ATOM 603 C C . GLY A 1 83 ? 3.680 -0.704 -8.914 1.00 74.50 83 GLY A C 1
ATOM 604 O O . GLY A 1 83 ? 4.286 -1.606 -9.475 1.00 74.50 83 GLY A O 1
ATOM 605 N N . VAL A 1 84 ? 2.663 -0.941 -8.083 1.00 80.12 84 VAL A N 1
ATOM 606 C CA . VAL A 1 84 ? 2.073 -2.278 -7.934 1.00 80.12 84 VAL A CA 1
ATOM 607 C C . VAL A 1 84 ? 1.147 -2.570 -9.111 1.00 80.12 84 VAL A C 1
ATOM 609 O O . VAL A 1 84 ? 0.093 -1.943 -9.235 1.00 80.12 84 VAL A O 1
ATOM 612 N N . ASP A 1 85 ? 1.533 -3.533 -9.950 1.00 72.00 85 ASP A N 1
ATOM 613 C CA . ASP A 1 85 ? 0.823 -3.882 -11.188 1.00 72.00 85 ASP A CA 1
ATOM 614 C C . ASP A 1 85 ? -0.591 -4.441 -10.951 1.00 72.00 85 ASP A C 1
ATOM 616 O O . ASP A 1 85 ? -1.520 -4.100 -11.685 1.00 72.00 85 ASP A O 1
ATOM 620 N N . ASP A 1 86 ? -0.787 -5.259 -9.908 1.00 79.62 86 ASP A N 1
ATOM 621 C CA . ASP A 1 86 ? -2.093 -5.839 -9.570 1.00 79.62 86 ASP A CA 1
ATOM 622 C C . ASP A 1 86 ? -2.489 -5.582 -8.110 1.00 79.62 86 ASP A C 1
ATOM 624 O O . ASP A 1 86 ? -2.351 -6.419 -7.216 1.00 79.62 86 ASP A O 1
ATOM 628 N N . VAL A 1 87 ? -3.068 -4.406 -7.863 1.00 78.75 87 VAL A N 1
ATOM 629 C CA . VAL A 1 87 ? -3.676 -4.085 -6.561 1.00 78.75 87 VAL A CA 1
ATOM 630 C C . VAL A 1 87 ? -4.917 -4.934 -6.237 1.00 78.75 87 VAL A C 1
ATOM 632 O O . VAL A 1 87 ? -5.366 -4.954 -5.086 1.00 78.75 87 VAL A O 1
ATOM 635 N N . GLY A 1 88 ? -5.475 -5.652 -7.220 1.00 79.69 88 GLY A N 1
ATOM 636 C CA . GLY A 1 88 ? -6.590 -6.583 -7.049 1.00 79.69 88 GLY A CA 1
ATOM 637 C C . GLY A 1 88 ? -6.229 -7.782 -6.174 1.00 79.69 88 GLY A C 1
ATOM 638 O O . GLY A 1 88 ? -7.090 -8.269 -5.430 1.00 79.69 88 GLY A O 1
ATOM 639 N N . LEU A 1 89 ? -4.949 -8.166 -6.157 1.00 81.25 89 LEU A N 1
ATOM 640 C CA . LEU A 1 89 ? -4.378 -9.192 -5.280 1.00 81.25 89 LEU A CA 1
ATOM 641 C C . LEU A 1 89 ? -4.720 -8.942 -3.799 1.00 81.25 89 LEU A C 1
ATOM 643 O O . LEU A 1 89 ? -4.996 -9.872 -3.042 1.00 81.25 89 LEU A O 1
ATOM 647 N N . PHE A 1 90 ? -4.779 -7.672 -3.387 1.00 83.75 90 PHE A N 1
ATOM 648 C CA . PHE A 1 90 ? -5.019 -7.274 -1.997 1.00 83.75 90 PHE A CA 1
ATOM 649 C C . PHE A 1 90 ? -6.494 -7.006 -1.670 1.00 83.75 90 PHE A C 1
ATOM 651 O O . PHE A 1 90 ? -6.829 -6.608 -0.552 1.00 83.75 90 PHE A O 1
ATOM 658 N N . SER A 1 91 ? -7.413 -7.218 -2.616 1.00 78.94 91 SER A N 1
ATOM 659 C CA . SER A 1 91 ? -8.851 -6.995 -2.403 1.00 78.94 91 SER A CA 1
ATOM 660 C C . SER A 1 91 ? -9.424 -7.851 -1.262 1.00 78.94 91 SER A C 1
ATOM 662 O O . SER A 1 91 ? -10.269 -7.374 -0.498 1.00 78.94 91 SER A O 1
ATOM 664 N N . GLY A 1 92 ? -8.902 -9.071 -1.090 1.00 80.19 92 GLY A N 1
ATOM 665 C CA . GLY A 1 92 ? -9.249 -9.984 0.001 1.00 80.19 92 GLY A CA 1
ATOM 666 C C . GLY A 1 92 ? -8.771 -9.531 1.385 1.00 80.19 92 GLY A C 1
ATOM 667 O O . GLY A 1 92 ? -9.376 -9.901 2.384 1.00 80.19 92 GLY A O 1
ATOM 668 N N . CYS A 1 93 ? -7.757 -8.665 1.466 1.00 82.56 93 CYS A N 1
ATOM 669 C CA . CYS A 1 93 ? -7.185 -8.194 2.734 1.00 82.56 93 CYS A CA 1
ATOM 670 C C . CYS A 1 93 ? -8.138 -7.299 3.543 1.00 82.56 93 CYS A C 1
ATOM 672 O O . CYS A 1 93 ? -7.960 -7.121 4.746 1.00 82.56 93 CYS A O 1
ATOM 674 N N . LYS A 1 94 ? -9.159 -6.734 2.887 1.00 71.44 94 LYS A N 1
ATOM 675 C CA . LYS A 1 94 ? -10.124 -5.798 3.486 1.00 71.44 94 LYS A CA 1
ATOM 676 C C . LYS A 1 94 ? -11.208 -6.476 4.323 1.00 71.44 94 LYS A C 1
ATOM 678 O O . LYS A 1 94 ? -11.855 -5.810 5.126 1.00 71.44 94 LYS A O 1
ATOM 683 N N . HIS A 1 95 ? -11.436 -7.770 4.112 1.00 63.16 95 HIS A N 1
ATOM 684 C CA . HIS A 1 95 ? -12.473 -8.540 4.791 1.00 63.16 95 HIS A CA 1
ATOM 685 C C . HIS A 1 95 ? -11.787 -9.488 5.778 1.00 63.16 95 HIS A C 1
ATOM 687 O O . HIS A 1 95 ? -11.379 -10.587 5.416 1.00 63.16 95 HIS A O 1
ATOM 693 N N . GLY A 1 96 ? -11.582 -9.031 7.016 1.00 50.75 96 GLY A N 1
ATOM 694 C CA . GLY A 1 96 ? -11.109 -9.907 8.089 1.00 50.75 96 GLY A CA 1
ATOM 695 C C . GLY A 1 96 ? -12.116 -11.034 8.348 1.00 50.75 96 GLY A C 1
ATOM 696 O O . GLY A 1 96 ? -13.315 -10.763 8.394 1.00 50.75 96 GLY A O 1
ATOM 697 N N . PHE A 1 97 ? -11.624 -12.269 8.481 1.00 40.34 97 PHE A N 1
ATOM 698 C CA . PHE A 1 97 ? -12.387 -13.403 9.017 1.00 40.34 97 PHE A CA 1
ATOM 699 C C . PHE A 1 97 ? -12.719 -13.198 10.498 1.00 40.34 97 PHE A C 1
ATOM 701 O O . PHE A 1 97 ? -11.844 -12.657 11.218 1.00 40.34 97 PHE A O 1
#

Sequence (97 aa):
MRKEASAVVAGIFVLSLLVAAEFQLGTVMAGDSSKCMAVPPYVAESCAAGDVVFDGFRVCCDFLRRAGAECNAFYLREIAAAGVDDVGLFSGCKHGF

Mean predicted aligned error: 14.14 Å

Secondary structure (DSSP, 8-state):
--SSHHHHHHHHHHHHHHHHHHHHHHGGG---GGGSPPPPHHHHHHHHTTTT-HHHHHHHHHHHHHS-HHHHHHHHHHHHHTT-S-GGGGGGGGS--

Nearest PDB structures (foldseek):
  4ykc-assembly1_A  TM=2.959E-01  e=8.669E+00  Homo sapiens

Solvent-accessible surface area (backbone atoms only — not comparable to full-atom values): 5760 Å² total; per-residue (Å²): 144,89,71,74,70,64,59,56,56,53,53,52,54,54,52,52,52,52,58,53,55,59,56,57,69,66,62,79,72,70,50,78,58,90,80,48,76,81,82,53,68,73,42,48,54,18,44,56,35,29,91,83,33,71,68,20,29,49,53,29,30,56,50,40,49,70,35,52,79,67,36,37,67,53,49,54,51,55,40,40,74,72,64,28,89,63,64,70,78,52,60,66,30,66,63,80,131

Organism: Vanilla planifolia (NCBI:txid51239)